Protein AF-A0A355SHQ9-F1 (afdb_monomer)

Solvent-accessible surface area (backbone atoms only — not comparable to full-atom values): 3966 Å² total; per-residue (Å²): 100,81,45,75,33,80,60,100,76,38,26,53,70,23,28,50,49,38,34,27,66,44,67,76,36,62,81,92,52,86,70,54,71,65,61,55,66,66,41,81,43,39,81,52,71,48,83,90,49,63,98,50,83,41,85,73,47,53,32,101,84,63,28,43,33,20,34

Sequence (67 aa):
MIVIYHDVGGAHSTAVAANIHINRLPADSVPDKNAILSLPTFDKIQKYQYGRIIFIGEDEFGAKVYT

Foldseek 3Di:
DEAEQDDPWQAAPRLVVLCCQQVQAPPVDDDDPVSQVPRCRHNNDDPVCPPHWAWDQAHPVRYTYTD

Secondary structure (DSSP, 8-state):
-EEE---SSSSSHHHHHHHHHTTSS-SSSPPPHHHHHHSSSTT---GGGTT-PPEEEE-TT--EEE-

Radius of gyration: 11.42 Å; Cα contacts (8 Å, |Δi|>4): 95; chains: 1; bounding box: 24×29×26 Å

pLDDT: mean 92.87, std 4.29, range [76.75, 98.38]

Mean predicted aligned error: 2.86 Å

Structure (mmCIF, N/CA/C/O backbone):
data_AF-A0A355SHQ9-F1
#
_entry.id   AF-A0A355SHQ9-F1
#
loop_
_atom_site.group_PDB
_atom_site.id
_atom_site.type_symbol
_atom_site.label_atom_id
_atom_site.label_alt_id
_atom_site.label_comp_id
_atom_site.label_asym_id
_atom_site.label_entity_id
_atom_site.label_seq_id
_atom_site.pdbx_PDB_ins_code
_atom_site.Cartn_x
_atom_site.Cartn_y
_atom_site.Cartn_z
_atom_site.occupancy
_atom_site.B_iso_or_equiv
_atom_site.auth_seq_id
_atom_site.auth_comp_id
_atom_site.auth_asym_id
_atom_site.auth_atom_id
_atom_site.pdbx_PDB_model_num
ATOM 1 N N . MET A 1 1 ? -14.154 -8.133 9.835 1.00 93.75 1 MET A N 1
ATOM 2 C CA . MET A 1 1 ? -12.761 -8.441 10.232 1.00 93.75 1 MET A CA 1
ATOM 3 C C . MET A 1 1 ? -11.904 -7.204 9.983 1.00 93.75 1 MET A C 1
ATOM 5 O O . MET A 1 1 ? -12.247 -6.444 9.083 1.00 93.75 1 MET A O 1
ATOM 9 N N . ILE A 1 2 ? -10.854 -6.971 10.773 1.00 97.38 2 ILE A N 1
ATOM 10 C CA . ILE A 1 2 ? -9.884 -5.886 10.542 1.00 97.38 2 ILE A CA 1
ATOM 11 C C . ILE A 1 2 ? -8.498 -6.512 10.400 1.00 97.38 2 ILE A C 1
ATOM 13 O O . ILE A 1 2 ? -8.116 -7.325 11.239 1.00 97.38 2 ILE A O 1
ATOM 17 N N . VAL A 1 3 ? -7.763 -6.117 9.361 1.00 97.69 3 VAL A N 1
ATOM 18 C CA . VAL A 1 3 ? -6.383 -6.545 9.104 1.00 97.69 3 VAL A CA 1
ATOM 19 C C . VAL A 1 3 ? -5.499 -5.305 9.029 1.00 97.69 3 VAL A C 1
ATOM 21 O O . VAL A 1 3 ? -5.804 -4.365 8.298 1.00 97.69 3 VAL A O 1
ATOM 24 N N . ILE A 1 4 ? -4.415 -5.290 9.803 1.00 96.25 4 ILE A N 1
ATOM 25 C CA . ILE A 1 4 ? -3.478 -4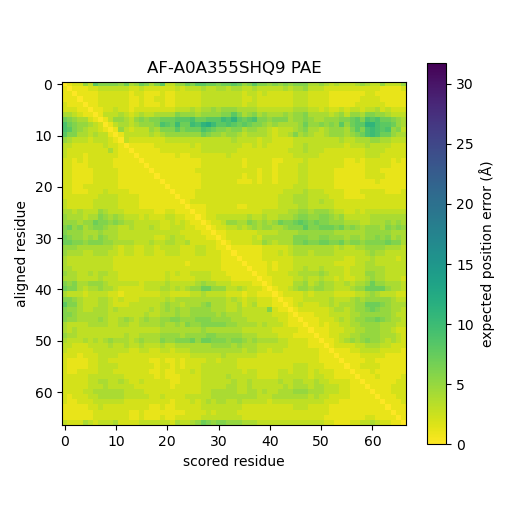.164 9.862 1.00 96.25 4 ILE A CA 1
ATOM 26 C C . ILE A 1 4 ? -2.087 -4.686 9.520 1.00 96.25 4 ILE A C 1
ATOM 28 O O . ILE A 1 4 ? -1.549 -5.538 10.229 1.00 96.25 4 ILE A O 1
ATOM 32 N N . TYR A 1 5 ? -1.505 -4.153 8.451 1.00 95.00 5 TYR A N 1
ATOM 33 C CA . TYR A 1 5 ? -0.101 -4.348 8.112 1.00 95.00 5 TYR A CA 1
ATOM 34 C C . TYR A 1 5 ? 0.723 -3.261 8.798 1.00 95.00 5 TYR A C 1
ATOM 36 O O . TYR A 1 5 ? 0.508 -2.085 8.544 1.00 95.00 5 TYR A O 1
ATOM 44 N N . HIS A 1 6 ? 1.656 -3.633 9.673 1.00 92.31 6 HIS A N 1
ATOM 45 C CA . HIS A 1 6 ? 2.428 -2.666 10.455 1.00 92.31 6 HIS A CA 1
ATOM 46 C C . HIS A 1 6 ? 3.935 -2.941 10.390 1.00 92.31 6 HIS A C 1
ATOM 48 O O . HIS A 1 6 ? 4.377 -4.082 10.516 1.00 92.31 6 HIS A O 1
ATOM 54 N N . ASP A 1 7 ? 4.706 -1.868 10.208 1.00 88.31 7 ASP A N 1
ATOM 55 C CA . ASP A 1 7 ? 6.160 -1.811 10.301 1.00 88.31 7 ASP A CA 1
ATOM 56 C C . ASP A 1 7 ? 6.569 -0.457 10.918 1.00 88.31 7 ASP A C 1
ATOM 58 O O . ASP A 1 7 ? 5.722 0.366 11.277 1.00 88.31 7 ASP A O 1
ATOM 62 N N . VAL A 1 8 ? 7.874 -0.220 11.065 1.00 82.56 8 VAL A N 1
ATOM 63 C CA . VAL A 1 8 ? 8.414 0.985 11.720 1.00 82.56 8 VAL A CA 1
ATOM 64 C C . VAL A 1 8 ? 8.012 2.296 11.014 1.00 82.56 8 VAL A C 1
ATOM 66 O O . VAL A 1 8 ? 7.932 3.330 11.674 1.00 82.56 8 VAL A O 1
ATOM 69 N N . GLY A 1 9 ? 7.765 2.284 9.698 1.00 76.75 9 GLY A N 1
ATOM 70 C CA . GLY A 1 9 ? 7.525 3.485 8.885 1.00 76.75 9 GLY A CA 1
ATOM 71 C C . GLY A 1 9 ? 6.202 3.531 8.111 1.00 76.75 9 GLY A C 1
ATOM 72 O O . GLY A 1 9 ? 5.825 4.600 7.639 1.00 76.75 9 GLY A O 1
ATOM 73 N N . GLY A 1 10 ? 5.504 2.412 7.938 1.00 81.00 10 GLY A N 1
ATOM 74 C CA . GLY A 1 10 ? 4.226 2.281 7.232 1.00 81.00 10 GLY A CA 1
ATOM 75 C C . GLY A 1 10 ? 4.268 2.542 5.718 1.00 81.00 10 GLY A C 1
ATOM 76 O O . GLY A 1 10 ? 3.258 2.383 5.040 1.00 81.00 10 GLY A O 1
ATOM 77 N N . ALA A 1 11 ? 5.405 2.983 5.170 1.00 86.50 11 ALA A N 1
ATOM 78 C CA . ALA A 1 11 ? 5.458 3.643 3.861 1.00 86.50 11 ALA A CA 1
ATOM 79 C C . ALA A 1 11 ? 5.856 2.735 2.688 1.00 86.50 11 ALA A C 1
ATOM 81 O O . ALA A 1 11 ? 5.647 3.111 1.534 1.00 86.50 11 ALA A O 1
ATOM 82 N N . HIS A 1 12 ? 6.439 1.563 2.958 1.00 91.19 12 HIS A N 1
ATOM 83 C CA . HIS A 1 12 ? 7.013 0.705 1.916 1.00 91.19 12 HIS A CA 1
ATOM 84 C C . HIS A 1 12 ? 6.419 -0.702 1.946 1.00 91.19 12 HIS A C 1
ATOM 86 O O . HIS A 1 12 ? 5.513 -1.004 1.171 1.00 91.19 12 HIS A O 1
ATOM 92 N N . SER A 1 13 ? 6.912 -1.566 2.835 1.00 92.81 13 SER A N 1
ATOM 93 C CA . SER A 1 13 ? 6.579 -2.992 2.835 1.00 92.81 13 SER A CA 1
ATOM 94 C C . SER A 1 13 ? 5.118 -3.231 3.197 1.00 92.81 13 SER A C 1
ATOM 96 O O . SER A 1 13 ? 4.428 -3.986 2.515 1.00 92.81 13 SER A O 1
ATOM 98 N N . THR A 1 14 ? 4.618 -2.549 4.226 1.00 94.19 14 THR A N 1
ATOM 99 C CA . THR A 1 14 ? 3.215 -2.654 4.651 1.00 94.19 14 THR A CA 1
ATOM 100 C C . THR A 1 14 ? 2.255 -2.050 3.640 1.00 94.19 14 THR A C 1
ATOM 102 O O . THR A 1 14 ? 1.231 -2.659 3.338 1.00 94.19 14 THR A O 1
ATOM 105 N N . ALA A 1 15 ? 2.618 -0.909 3.045 1.00 93.94 15 ALA A N 1
ATOM 106 C CA . ALA A 1 15 ? 1.841 -0.285 1.986 1.00 93.94 15 ALA A CA 1
ATOM 107 C C . ALA A 1 15 ? 1.696 -1.234 0.786 1.00 93.94 15 ALA A C 1
ATOM 109 O O . ALA A 1 15 ? 0.591 -1.403 0.273 1.00 93.94 15 ALA A O 1
ATOM 110 N N . VAL A 1 16 ? 2.774 -1.901 0.361 1.00 95.25 16 VAL A N 1
ATOM 111 C CA . VAL A 1 16 ? 2.715 -2.899 -0.720 1.00 95.25 16 VAL A CA 1
ATOM 112 C C . VAL A 1 16 ? 1.881 -4.109 -0.302 1.00 95.25 16 VAL A C 1
ATOM 114 O O . VAL A 1 16 ? 0.961 -4.480 -1.028 1.00 95.25 16 VAL A O 1
ATOM 117 N N . ALA A 1 17 ? 2.137 -4.685 0.875 1.00 95.75 17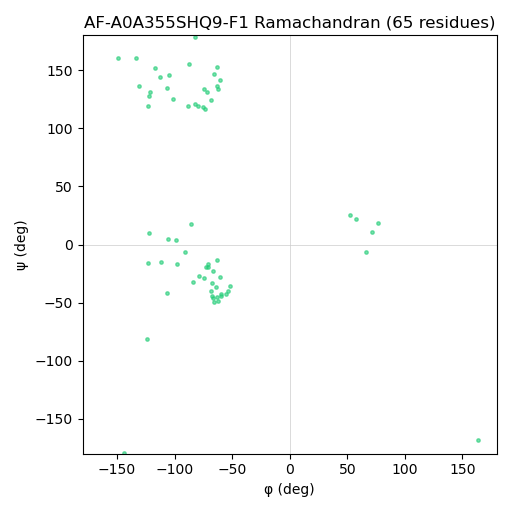 ALA A N 1
ATOM 118 C CA . ALA A 1 17 ? 1.436 -5.876 1.353 1.00 95.75 17 ALA A CA 1
ATOM 119 C C . ALA A 1 17 ? -0.080 -5.659 1.484 1.00 95.75 17 ALA A C 1
ATOM 121 O O . ALA A 1 17 ? -0.864 -6.492 1.033 1.00 95.75 17 ALA A O 1
ATOM 122 N N . ALA A 1 18 ? -0.504 -4.510 2.013 1.00 96.19 18 ALA A N 1
ATOM 123 C CA . ALA A 1 18 ? -1.914 -4.160 2.120 1.00 96.19 18 ALA A CA 1
ATOM 124 C C . ALA A 1 18 ? -2.584 -4.008 0.744 1.00 96.19 18 ALA A C 1
ATOM 126 O O . ALA A 1 18 ? -3.737 -4.396 0.580 1.00 96.19 18 ALA A O 1
ATOM 127 N N . ASN A 1 19 ? -1.871 -3.479 -0.259 1.00 96.00 19 ASN A N 1
ATOM 128 C CA . ASN A 1 19 ? -2.387 -3.366 -1.626 1.00 96.00 19 ASN A CA 1
ATOM 129 C C . ASN A 1 19 ? -2.421 -4.714 -2.368 1.00 96.00 19 ASN A C 1
ATOM 131 O O . ASN A 1 19 ? -3.291 -4.896 -3.217 1.00 96.00 19 ASN A O 1
ATOM 135 N N . ILE A 1 20 ? -1.534 -5.658 -2.039 1.00 96.31 20 ILE A N 1
ATOM 136 C CA . ILE A 1 20 ? -1.632 -7.050 -2.512 1.00 96.31 20 ILE A CA 1
ATOM 137 C C . ILE A 1 20 ? -2.862 -7.726 -1.898 1.00 96.31 20 ILE A C 1
ATOM 139 O O . ILE A 1 20 ? -3.648 -8.320 -2.624 1.00 96.31 20 ILE A O 1
ATOM 143 N N . HIS A 1 21 ? -3.075 -7.576 -0.586 1.00 96.94 21 HIS A N 1
ATOM 144 C CA . HIS A 1 21 ? -4.201 -8.191 0.128 1.00 96.94 21 HIS A CA 1
ATOM 145 C C . HIS A 1 21 ? -5.559 -7.827 -0.488 1.00 96.94 21 HIS A C 1
ATOM 147 O O . HIS A 1 21 ? -6.418 -8.684 -0.645 1.00 96.94 21 HIS A O 1
ATOM 153 N N . ILE A 1 22 ? -5.758 -6.560 -0.863 1.00 96.62 22 ILE A N 1
ATOM 154 C CA . ILE A 1 22 ? -7.012 -6.098 -1.484 1.00 96.62 22 ILE A CA 1
ATOM 155 C C . ILE A 1 22 ? -7.051 -6.307 -3.009 1.00 96.62 22 ILE A C 1
ATOM 157 O O . ILE A 1 22 ? -7.812 -5.629 -3.700 1.00 96.62 22 ILE A O 1
ATOM 161 N N . ASN A 1 23 ? -6.188 -7.168 -3.557 1.00 95.19 23 ASN A N 1
ATOM 162 C CA . ASN A 1 23 ? -6.074 -7.461 -4.989 1.00 95.19 23 ASN A CA 1
ATOM 163 C C . ASN A 1 23 ? -5.788 -6.231 -5.886 1.00 95.19 23 ASN A C 1
ATOM 165 O O . ASN A 1 23 ? -6.047 -6.259 -7.090 1.00 95.19 23 ASN A O 1
ATOM 169 N N . ARG A 1 24 ? -5.237 -5.133 -5.338 1.00 94.75 24 ARG A N 1
ATOM 170 C CA . ARG A 1 24 ? -4.795 -3.961 -6.129 1.00 94.75 24 ARG A CA 1
ATOM 171 C C . ARG A 1 24 ? -3.436 -4.204 -6.791 1.00 94.75 24 ARG A C 1
ATOM 173 O O . ARG A 1 24 ? -3.143 -3.615 -7.829 1.00 94.75 24 ARG A O 1
ATOM 180 N N . LEU A 1 25 ? -2.614 -5.060 -6.190 1.00 95.81 25 LEU A N 1
ATOM 181 C CA . LEU A 1 25 ? -1.387 -5.599 -6.771 1.00 95.81 25 LEU A CA 1
ATOM 182 C C . LEU A 1 25 ? -1.501 -7.124 -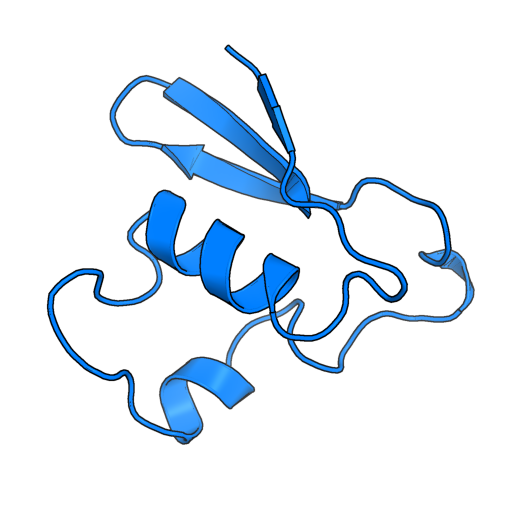6.916 1.00 95.81 25 LEU A C 1
ATOM 184 O O . LEU A 1 25 ? -2.211 -7.748 -6.129 1.00 95.81 25 LEU A O 1
ATOM 188 N N . PRO A 1 26 ? -0.799 -7.732 -7.889 1.00 94.62 26 PRO A N 1
ATOM 189 C CA . PRO A 1 26 ? -0.787 -9.179 -8.054 1.00 94.62 26 PRO A CA 1
ATOM 190 C C . PRO A 1 26 ? -0.178 -9.879 -6.832 1.00 94.62 26 PRO A C 1
ATOM 192 O O . PRO A 1 26 ? 0.873 -9.471 -6.340 1.00 94.62 26 PRO A O 1
ATOM 195 N N . ALA A 1 27 ? -0.819 -10.961 -6.386 1.00 93.62 27 ALA A N 1
ATOM 196 C CA . ALA A 1 27 ? -0.289 -11.845 -5.347 1.00 93.62 27 ALA A CA 1
ATOM 197 C C . ALA A 1 27 ? 0.684 -12.897 -5.913 1.00 93.62 27 ALA A C 1
ATOM 199 O O . ALA A 1 27 ? 1.666 -13.248 -5.264 1.00 93.62 27 ALA A O 1
ATOM 200 N N . ASP A 1 28 ? 0.447 -13.341 -7.151 1.00 95.12 28 ASP A N 1
ATOM 201 C CA . ASP A 1 28 ? 1.151 -14.483 -7.757 1.00 95.12 28 ASP A CA 1
ATOM 202 C C . ASP A 1 28 ? 2.302 -14.083 -8.695 1.00 95.12 28 ASP A C 1
ATOM 204 O O . ASP A 1 28 ? 2.912 -14.926 -9.353 1.00 95.12 28 ASP A O 1
ATOM 208 N N . SER A 1 29 ? 2.600 -12.787 -8.811 1.00 94.12 29 SER A N 1
ATOM 209 C CA . SER A 1 29 ? 3.700 -12.294 -9.642 1.00 94.12 29 SER A CA 1
ATOM 210 C C . SER A 1 29 ? 4.314 -11.020 -9.077 1.00 94.12 29 SER A C 1
ATOM 212 O O . SER A 1 29 ? 3.708 -10.322 -8.267 1.00 94.12 29 SER A O 1
ATOM 214 N N . VAL A 1 30 ? 5.538 -10.711 -9.509 1.00 93.50 30 VAL A N 1
ATOM 215 C CA . VAL A 1 30 ? 6.226 -9.483 -9.104 1.00 93.50 30 VAL A CA 1
ATOM 216 C C . VAL A 1 30 ? 5.608 -8.299 -9.860 1.00 93.50 30 VAL A C 1
ATOM 218 O O . VAL A 1 30 ? 5.677 -8.283 -11.092 1.00 93.50 30 VAL A O 1
ATOM 221 N N . PRO A 1 31 ? 5.014 -7.306 -9.170 1.00 90.69 31 PRO A N 1
ATOM 222 C CA . PRO A 1 31 ? 4.464 -6.132 -9.831 1.00 90.69 31 PRO A CA 1
ATOM 223 C C . PRO A 1 31 ? 5.563 -5.298 -10.490 1.00 90.69 31 PRO A C 1
ATOM 225 O O . PRO A 1 31 ? 6.673 -5.175 -9.969 1.00 90.69 31 PRO A O 1
ATOM 228 N N . ASP A 1 32 ? 5.230 -4.670 -11.618 1.00 93.00 32 ASP A N 1
ATOM 229 C CA . ASP A 1 32 ? 6.129 -3.707 -12.247 1.00 93.00 32 ASP A CA 1
ATOM 230 C C . ASP A 1 32 ? 6.377 -2.500 -11.328 1.00 93.00 32 ASP A C 1
ATOM 232 O O . ASP A 1 32 ? 5.520 -2.090 -10.535 1.00 93.00 32 ASP A O 1
ATOM 236 N N . LYS A 1 33 ? 7.541 -1.867 -11.490 1.00 93.94 33 LYS A N 1
ATOM 237 C CA . LYS A 1 33 ? 7.920 -0.666 -10.738 1.00 93.94 33 LYS A CA 1
ATOM 238 C C . LYS A 1 33 ? 6.856 0.429 -10.841 1.00 93.94 33 LYS A C 1
ATOM 240 O O . LYS A 1 33 ? 6.561 1.085 -9.842 1.00 93.94 33 LYS A O 1
ATOM 245 N N . ASN A 1 34 ? 6.263 0.627 -12.020 1.00 94.69 34 ASN A N 1
ATOM 246 C CA . ASN A 1 34 ? 5.251 1.665 -12.208 1.00 94.69 34 ASN A CA 1
ATOM 247 C C . ASN A 1 34 ? 3.961 1.358 -11.440 1.00 94.69 34 ASN A C 1
ATOM 249 O O . ASN A 1 34 ? 3.335 2.281 -10.922 1.00 94.69 34 ASN A O 1
ATOM 253 N N . ALA A 1 35 ? 3.596 0.079 -11.303 1.00 94.00 35 ALA A N 1
ATOM 254 C CA . ALA A 1 35 ? 2.440 -0.325 -10.508 1.00 94.00 35 ALA A CA 1
ATOM 255 C C . ALA A 1 35 ? 2.642 0.045 -9.030 1.00 94.00 35 ALA A C 1
ATOM 257 O O . ALA A 1 35 ? 1.766 0.671 -8.432 1.00 94.00 35 ALA A O 1
ATOM 258 N N . ILE A 1 36 ? 3.827 -0.228 -8.473 1.00 94.25 36 ILE A N 1
ATOM 259 C CA . ILE A 1 36 ? 4.174 0.142 -7.091 1.00 94.25 36 ILE A CA 1
ATOM 260 C C . ILE A 1 36 ? 4.158 1.667 -6.910 1.00 94.25 36 ILE A C 1
ATOM 262 O O . ILE A 1 36 ? 3.518 2.174 -5.991 1.00 94.25 36 ILE A O 1
ATOM 266 N N . LEU A 1 37 ? 4.804 2.418 -7.807 1.00 94.00 37 LEU A N 1
ATOM 267 C CA . LEU A 1 37 ? 4.866 3.885 -7.725 1.00 94.00 37 LEU A CA 1
ATOM 268 C C . LEU A 1 37 ? 3.502 4.563 -7.929 1.00 94.00 37 LEU A C 1
ATOM 270 O O . LEU A 1 37 ? 3.294 5.692 -7.471 1.00 94.00 37 LEU A O 1
ATOM 274 N N . SER A 1 38 ? 2.560 3.894 -8.596 1.00 93.56 38 SER A N 1
ATOM 275 C CA . SER A 1 38 ? 1.195 4.395 -8.770 1.00 93.56 38 SER A CA 1
ATOM 276 C C . SER A 1 38 ? 0.366 4.329 -7.483 1.00 93.56 38 SER A C 1
ATOM 278 O O . SER A 1 38 ? -0.604 5.077 -7.351 1.00 93.56 38 SER A O 1
ATOM 280 N N . LEU A 1 39 ? 0.768 3.509 -6.502 1.00 92.25 39 LEU A N 1
ATOM 281 C CA . LEU A 1 39 ? 0.027 3.349 -5.255 1.00 92.25 39 LEU A C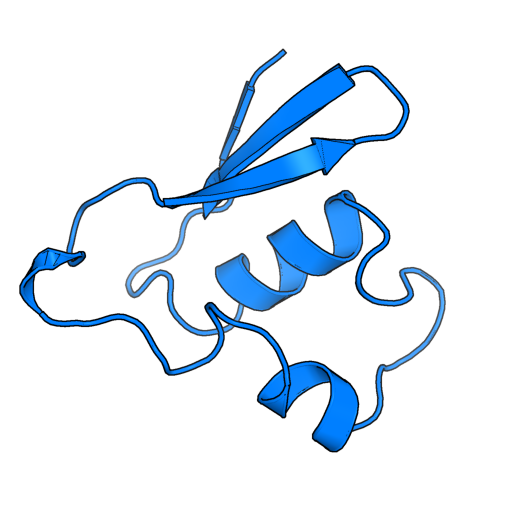A 1
ATOM 282 C C . LEU A 1 39 ? -0.093 4.678 -4.495 1.00 92.25 39 LEU A C 1
ATOM 284 O O . LEU A 1 39 ? 0.867 5.451 -4.443 1.00 92.25 39 LEU A O 1
ATOM 288 N N . PRO A 1 40 ? -1.241 4.954 -3.857 1.00 86.12 40 PRO A N 1
ATOM 289 C CA . PRO A 1 40 ? -1.445 6.186 -3.098 1.00 86.12 40 PRO A CA 1
ATOM 290 C C . PRO A 1 40 ? -0.636 6.235 -1.795 1.00 86.12 40 PRO A C 1
ATOM 292 O O . PRO A 1 40 ? -0.436 7.319 -1.258 1.00 86.12 40 PRO A O 1
ATOM 295 N N . THR A 1 41 ? -0.178 5.087 -1.287 1.00 86.00 41 THR A N 1
ATOM 296 C CA . THR A 1 41 ? 0.478 4.970 0.024 1.00 86.00 41 THR A CA 1
ATOM 297 C C . THR A 1 41 ? 1.964 4.633 -0.032 1.00 86.00 41 THR A C 1
ATOM 299 O O . THR A 1 41 ? 2.650 4.836 0.965 1.00 86.00 41 THR A O 1
ATOM 302 N N . PHE A 1 42 ? 2.482 4.173 -1.176 1.00 92.88 42 PHE A N 1
ATOM 303 C CA . PHE A 1 42 ? 3.903 3.860 -1.314 1.00 92.88 42 PHE A CA 1
ATOM 304 C C . PHE A 1 42 ? 4.734 5.143 -1.395 1.00 92.88 42 PHE A C 1
ATOM 306 O O . PHE A 1 42 ? 4.553 5.919 -2.333 1.00 92.88 42 PHE A O 1
ATOM 313 N N . ASP A 1 43 ? 5.613 5.359 -0.413 1.00 90.25 43 ASP A N 1
ATOM 314 C CA . ASP A 1 43 ? 6.504 6.532 -0.297 1.00 90.25 43 ASP A CA 1
ATOM 315 C C . ASP A 1 43 ? 5.778 7.896 -0.387 1.00 90.25 43 ASP A C 1
ATOM 317 O O . ASP A 1 43 ? 6.325 8.924 -0.780 1.00 90.25 43 ASP A O 1
ATOM 321 N N . LYS A 1 44 ? 4.485 7.908 -0.042 1.00 90.25 44 LYS A N 1
ATOM 322 C CA . LYS A 1 44 ? 3.599 9.086 -0.126 1.00 90.25 44 LYS A CA 1
ATOM 323 C C . LYS A 1 44 ? 2.977 9.460 1.218 1.00 90.25 44 LYS A C 1
ATOM 325 O O . LYS A 1 44 ? 2.085 10.307 1.272 1.00 90.25 44 LYS A O 1
ATOM 330 N N . ILE A 1 45 ? 3.438 8.841 2.307 1.00 88.50 45 ILE A N 1
ATOM 331 C CA . ILE A 1 45 ? 2.965 9.155 3.656 1.00 88.50 45 ILE A CA 1
ATOM 332 C C . ILE A 1 45 ? 3.432 10.557 4.046 1.00 88.50 45 ILE A C 1
ATOM 334 O O . ILE A 1 45 ? 4.621 10.871 4.055 1.00 88.50 45 ILE A O 1
ATOM 338 N N . GLN A 1 46 ? 2.477 11.407 4.407 1.00 89.12 46 GLN A N 1
ATOM 339 C CA . GLN A 1 46 ? 2.742 12.766 4.862 1.00 89.12 46 GLN A CA 1
ATOM 340 C C . GLN A 1 46 ? 2.987 12.803 6.373 1.00 89.12 46 GLN A C 1
ATOM 342 O O . GLN A 1 46 ? 2.462 11.982 7.123 1.00 89.12 46 GLN A O 1
ATOM 347 N N . LYS A 1 47 ? 3.716 13.819 6.855 1.00 88.31 47 LYS A N 1
ATOM 348 C CA . LYS A 1 47 ? 4.071 13.960 8.283 1.00 88.31 47 LYS A CA 1
ATOM 349 C C . LYS A 1 47 ? 2.875 13.870 9.240 1.00 88.31 47 LYS A C 1
ATOM 351 O O . LYS A 1 47 ? 3.010 13.322 10.326 1.00 88.31 47 LYS A O 1
ATOM 356 N N . TYR A 1 48 ? 1.703 14.384 8.857 1.00 90.19 48 TYR A N 1
ATOM 357 C CA . TYR A 1 48 ? 0.507 14.325 9.710 1.00 90.19 48 TYR A CA 1
ATOM 358 C C . TYR A 1 48 ? -0.091 12.911 9.832 1.00 90.19 48 TYR A C 1
ATOM 360 O O . TYR A 1 48 ? -0.914 12.668 10.717 1.00 90.19 48 TYR A O 1
ATOM 368 N N . GLN A 1 49 ? 0.289 11.998 8.936 1.00 88.50 49 GLN A N 1
ATOM 369 C CA . GLN A 1 49 ? -0.152 10.603 8.908 1.00 88.50 49 GLN A CA 1
ATOM 370 C C . GLN A 1 49 ? 0.774 9.687 9.716 1.00 88.50 49 GLN A C 1
ATOM 372 O O . GLN A 1 49 ? 0.452 8.519 9.903 1.00 88.50 49 GLN A O 1
ATOM 377 N N . TYR A 1 50 ? 1.900 10.197 10.221 1.00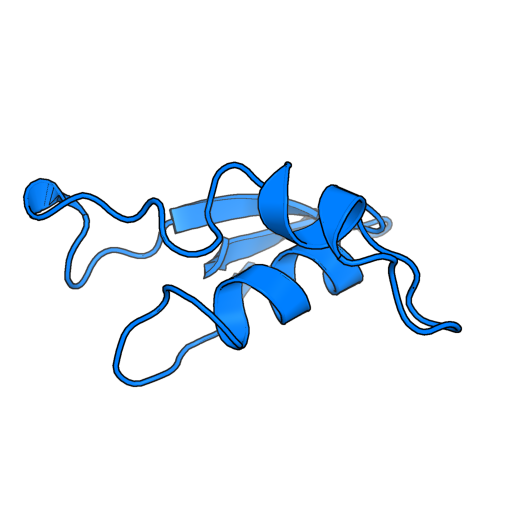 87.12 50 TYR A N 1
ATOM 378 C CA . TYR A 1 50 ? 2.834 9.395 11.006 1.00 87.12 50 TYR A CA 1
ATOM 379 C C . TYR A 1 50 ? 2.158 8.880 12.282 1.00 87.12 50 TYR A C 1
ATOM 381 O O . TYR A 1 50 ? 1.460 9.624 12.974 1.00 87.12 50 TYR A O 1
ATOM 389 N N . GLY A 1 51 ? 2.348 7.590 12.571 1.00 85.88 51 GLY A N 1
ATOM 390 C CA . GLY A 1 51 ? 1.723 6.910 13.709 1.00 85.88 51 GLY A CA 1
ATOM 391 C C . GLY A 1 51 ? 0.218 6.663 13.559 1.00 85.88 51 GLY A C 1
ATOM 392 O O . GLY A 1 51 ? -0.431 6.297 14.538 1.00 85.88 51 GLY A O 1
ATOM 393 N N . ARG A 1 52 ? -0.358 6.873 12.368 1.00 90.12 52 ARG A N 1
ATOM 394 C CA . ARG A 1 52 ? -1.772 6.596 12.092 1.00 90.12 52 ARG A CA 1
ATOM 395 C C . ARG A 1 52 ? -1.930 5.337 11.258 1.00 90.12 52 ARG A C 1
ATOM 397 O O . ARG A 1 52 ? -1.144 5.086 10.357 1.00 90.12 52 ARG A O 1
ATOM 404 N N . ILE A 1 53 ? -3.017 4.625 11.530 1.00 91.81 53 ILE A N 1
ATOM 405 C CA . ILE A 1 53 ? -3.487 3.506 10.718 1.00 91.81 53 ILE A CA 1
ATOM 406 C C . ILE A 1 53 ? -4.228 4.087 9.503 1.00 91.81 53 ILE A C 1
ATOM 408 O O . ILE A 1 53 ? -5.219 4.808 9.659 1.00 91.81 53 ILE A O 1
ATOM 412 N N . ILE A 1 54 ? -3.741 3.805 8.298 1.00 92.69 54 ILE A N 1
ATOM 413 C CA . ILE A 1 54 ? -4.250 4.325 7.026 1.00 92.69 54 ILE A CA 1
ATOM 414 C C . ILE A 1 54 ? -5.104 3.252 6.358 1.00 92.69 54 ILE A C 1
ATOM 416 O O . ILE A 1 54 ? -4.655 2.135 6.124 1.00 92.69 54 ILE A O 1
ATOM 420 N N . PHE A 1 55 ? -6.347 3.593 6.026 1.00 95.25 55 PHE A N 1
ATOM 421 C CA . PHE A 1 55 ? -7.243 2.674 5.328 1.00 95.25 55 PHE A CA 1
ATOM 422 C C . PHE A 1 55 ? -6.820 2.477 3.869 1.00 95.25 55 PHE A C 1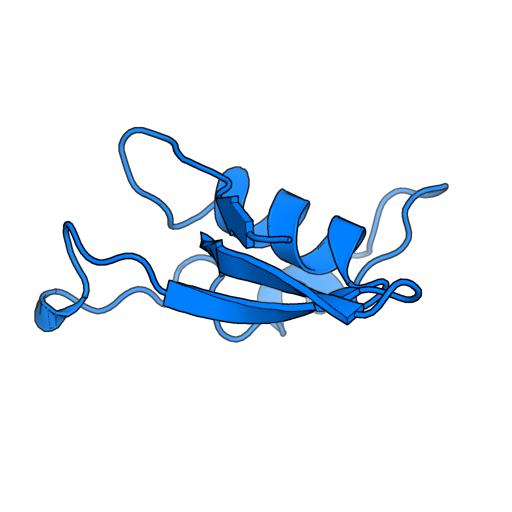
ATOM 424 O O . PHE A 1 55 ? -6.599 3.453 3.150 1.00 95.25 55 PHE A O 1
ATOM 431 N N . ILE A 1 56 ? -6.739 1.218 3.434 1.00 95.44 56 ILE A N 1
ATOM 432 C CA . ILE A 1 56 ? -6.298 0.836 2.085 1.00 95.44 56 ILE A CA 1
ATOM 433 C C . ILE A 1 56 ? -7.466 0.364 1.215 1.00 95.44 56 ILE A C 1
ATOM 435 O O . ILE A 1 56 ? -7.540 0.740 0.036 1.00 95.44 56 ILE A O 1
ATOM 439 N N . GLY A 1 57 ? -8.377 -0.423 1.792 1.00 96.56 57 GLY A N 1
ATOM 440 C CA . GLY A 1 57 ? -9.555 -0.956 1.111 1.00 96.56 57 GLY A CA 1
ATOM 441 C C . GLY A 1 57 ? -10.198 -2.121 1.860 1.00 96.56 57 GLY A C 1
ATOM 442 O O . GLY A 1 57 ? -9.870 -2.388 3.016 1.00 96.56 57 GLY A O 1
ATOM 443 N N . GLU A 1 58 ? -11.115 -2.806 1.183 1.00 98.00 58 GLU A N 1
ATOM 444 C CA . GLU A 1 58 ? -11.733 -4.046 1.658 1.00 98.00 58 GLU A CA 1
ATOM 445 C C . GLU A 1 58 ? -11.287 -5.214 0.774 1.00 98.00 58 GLU A C 1
ATOM 447 O O . GLU A 1 58 ? -11.070 -5.025 -0.425 1.00 98.00 58 GLU A O 1
ATOM 452 N N . ASP A 1 59 ? -11.102 -6.388 1.373 1.00 96.88 59 ASP A N 1
ATOM 453 C CA . ASP A 1 59 ? -10.788 -7.619 0.644 1.00 96.88 59 ASP A CA 1
ATOM 454 C C . ASP A 1 59 ? -12.053 -8.289 0.071 1.00 96.88 59 ASP A C 1
ATOM 456 O O . ASP A 1 59 ? -13.185 -7.839 0.272 1.00 96.88 59 ASP A O 1
ATOM 460 N N . GLU A 1 60 ? -11.862 -9.398 -0.640 1.00 96.81 60 GLU A N 1
ATOM 461 C CA . GLU A 1 60 ? -12.936 -10.204 -1.238 1.00 96.81 60 GLU A CA 1
ATOM 462 C C . GLU A 1 60 ? -13.909 -10.839 -0.225 1.00 96.81 60 GLU A C 1
ATOM 464 O O . GLU A 1 60 ? -14.999 -11.273 -0.604 1.00 96.81 60 GLU A O 1
ATOM 469 N N . PHE A 1 61 ? -13.561 -10.845 1.064 1.00 96.75 61 PHE A N 1
ATOM 470 C CA . PHE A 1 61 ? -14.378 -11.349 2.170 1.00 96.75 61 PHE A CA 1
ATOM 471 C C . PHE A 1 61 ? -14.982 -10.221 3.032 1.00 96.75 61 PHE A C 1
ATOM 473 O O . PHE A 1 61 ? -15.631 -10.497 4.047 1.00 96.75 61 PHE A O 1
ATOM 480 N N . GLY A 1 62 ? -14.792 -8.951 2.654 1.00 96.81 62 GLY A N 1
ATOM 481 C CA . GLY A 1 62 ? -15.271 -7.779 3.393 1.00 96.81 62 GLY A CA 1
ATOM 482 C C . GLY A 1 62 ? -14.443 -7.434 4.640 1.00 96.81 62 GLY A C 1
ATOM 483 O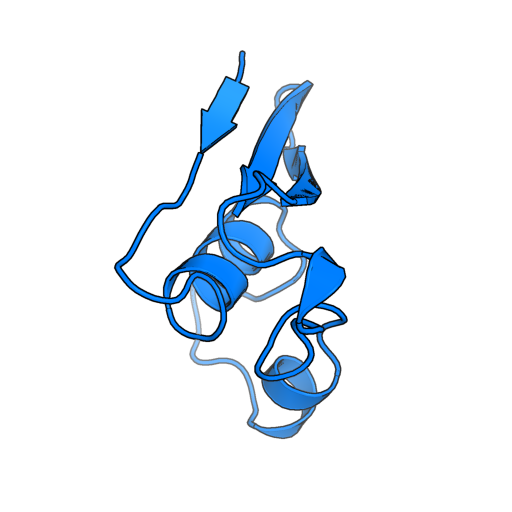 O . GLY A 1 62 ? -14.926 -6.744 5.548 1.00 96.81 62 GLY A O 1
ATOM 484 N 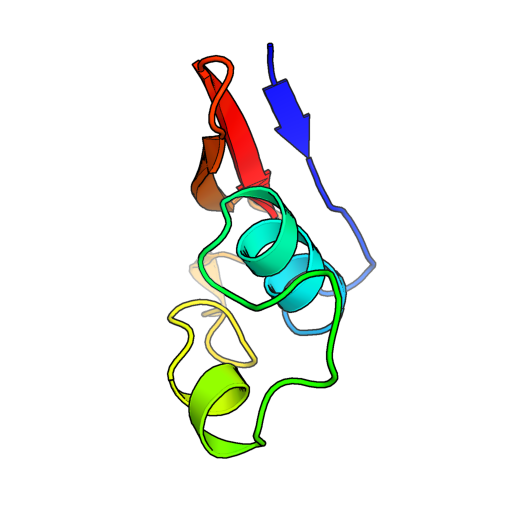N . ALA A 1 63 ? -13.207 -7.923 4.749 1.00 97.81 63 ALA A N 1
ATOM 485 C CA . ALA A 1 63 ? -12.273 -7.480 5.773 1.00 97.81 63 ALA A CA 1
ATOM 486 C C . ALA A 1 63 ? -11.728 -6.092 5.429 1.00 97.81 63 ALA A C 1
ATOM 488 O O . ALA A 1 63 ? -11.297 -5.832 4.310 1.00 97.81 63 ALA A O 1
ATOM 489 N N . LYS A 1 64 ? -11.707 -5.196 6.419 1.00 98.38 64 LYS A N 1
ATOM 490 C CA . LYS A 1 64 ? -11.136 -3.855 6.265 1.00 98.38 64 LYS A CA 1
ATOM 491 C C . LYS A 1 64 ? -9.628 -3.920 6.457 1.00 98.38 64 LYS A C 1
ATOM 493 O O . LYS A 1 64 ? -9.169 -4.320 7.531 1.00 98.38 64 LYS A O 1
ATOM 498 N N . VAL A 1 65 ? -8.883 -3.504 5.440 1.00 97.88 65 VAL A N 1
ATOM 499 C CA . VAL A 1 65 ? -7.422 -3.587 5.390 1.00 97.88 65 VAL A CA 1
ATOM 500 C C . VAL A 1 65 ? -6.805 -2.207 5.576 1.00 97.88 65 VAL A C 1
ATOM 502 O O . VAL A 1 65 ? -7.216 -1.220 4.954 1.00 97.88 65 VAL A O 1
ATOM 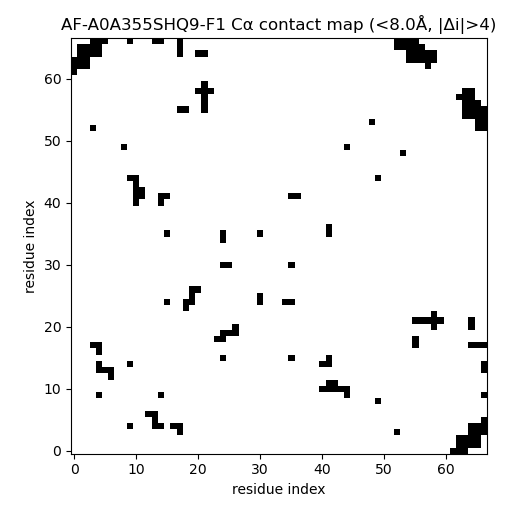505 N N . TYR A 1 66 ? -5.785 -2.154 6.427 1.00 95.62 66 TYR A N 1
ATOM 506 C CA . TYR A 1 66 ? -5.059 -0.942 6.767 1.00 95.62 66 TYR A CA 1
ATOM 507 C C . TYR A 1 66 ? -3.540 -1.155 6.724 1.00 95.62 66 TYR A C 1
ATOM 509 O O . TYR A 1 66 ? -3.065 -2.289 6.831 1.00 95.62 66 TYR A O 1
ATOM 517 N N . THR A 1 67 ? -2.796 -0.053 6.612 1.00 92.31 67 THR A N 1
ATOM 518 C CA . THR A 1 67 ? -1.333 0.013 6.753 1.00 92.31 67 THR A CA 1
ATOM 519 C C . THR A 1 67 ? -0.892 1.092 7.734 1.00 92.31 67 THR A C 1
ATOM 521 O O . THR A 1 67 ? -1.729 1.960 8.068 1.00 92.31 67 THR A O 1
#